Protein AF-A0A4R3JPS7-F1 (afdb_monomer)

Foldseek 3Di:
DWDDDPNDIDDDDPPVVRVVVVVVVLVVQLVVCCVPPNNVVSVVVSVVVVVLVPDDPVVNVVVVVVVVVVVVVVVVVVVVVVVVVVD

Sequence (87 aa):
MIKTERGTTEIKGDLYETLADYGVITVAVREVLEETIGKERAEEEMQKTMQLSRMSEEERDKYFAKEIEMKAERVVESIRKIIADIK

Structure (mmCIF, N/CA/C/O backbone):
data_AF-A0A4R3JPS7-F1
#
_entry.id   AF-A0A4R3JPS7-F1
#
loop_
_atom_site.group_PDB
_atom_site.id
_atom_site.type_symbol
_atom_site.label_atom_id
_atom_site.label_alt_id
_atom_site.label_comp_id
_atom_site.label_asym_id
_atom_site.label_entity_id
_atom_site.label_seq_id
_atom_site.pdbx_PDB_ins_code
_atom_site.Cartn_x
_atom_site.Cartn_y
_atom_site.Cartn_z
_atom_site.occupancy
_atom_site.B_iso_or_equiv
_atom_site.auth_seq_id
_atom_site.auth_comp_id
_atom_site.auth_asym_id
_atom_site.auth_atom_id
_atom_site.pdbx_PDB_model_num
ATOM 1 N N . MET A 1 1 ? 5.161 -6.809 -18.776 1.00 77.62 1 MET A N 1
ATOM 2 C CA . MET A 1 1 ? 4.034 -7.770 -18.604 1.00 77.62 1 MET A CA 1
ATOM 3 C C . MET A 1 1 ? 3.798 -7.970 -17.124 1.00 77.62 1 MET A C 1
ATOM 5 O O . MET A 1 1 ? 4.681 -8.471 -16.437 1.00 77.62 1 MET A O 1
ATOM 9 N N . ILE A 1 2 ? 2.598 -7.626 -16.663 1.00 81.00 2 ILE A N 1
ATOM 10 C CA . ILE A 1 2 ? 2.157 -7.848 -15.287 1.00 81.00 2 ILE A CA 1
ATOM 11 C C . ILE A 1 2 ? 1.035 -8.881 -15.320 1.00 81.00 2 ILE A C 1
ATOM 13 O O . ILE A 1 2 ? 0.054 -8.713 -16.045 1.00 81.00 2 ILE A O 1
ATOM 17 N N . LYS A 1 3 ? 1.186 -9.956 -14.553 1.00 84.44 3 LYS A N 1
ATOM 18 C CA . LYS A 1 3 ? 0.162 -10.984 -14.382 1.00 84.44 3 LYS A CA 1
ATOM 19 C C . LYS A 1 3 ? -0.196 -11.077 -12.908 1.00 84.44 3 LYS A C 1
ATOM 21 O O . LYS A 1 3 ? 0.680 -11.323 -12.088 1.00 84.44 3 LYS A O 1
ATOM 26 N N . THR A 1 4 ? -1.479 -10.944 -12.588 1.00 81.38 4 T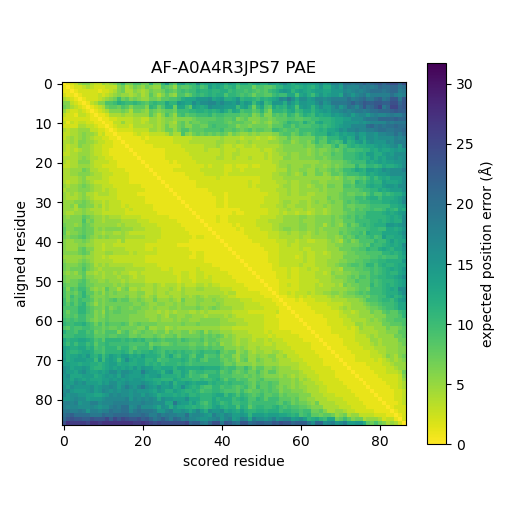HR A N 1
ATOM 27 C CA . THR A 1 4 ? -1.989 -11.150 -11.229 1.00 81.38 4 THR A CA 1
ATOM 28 C C . THR A 1 4 ? -2.881 -12.384 -11.207 1.00 81.38 4 THR A C 1
ATOM 30 O O . THR A 1 4 ? -3.873 -12.454 -11.929 1.00 81.38 4 THR A O 1
ATOM 33 N N . GLU A 1 5 ? -2.531 -13.381 -10.399 1.00 85.38 5 GLU A N 1
ATOM 34 C CA . GLU A 1 5 ? -3.292 -14.625 -10.262 1.00 85.38 5 GLU A CA 1
ATOM 35 C C . GLU A 1 5 ? -3.184 -15.150 -8.824 1.00 85.38 5 GLU A C 1
ATOM 37 O O . GLU A 1 5 ? -2.098 -15.189 -8.252 1.00 85.38 5 GLU A O 1
ATOM 42 N N . ARG A 1 6 ? -4.314 -15.554 -8.218 1.00 75.50 6 ARG A N 1
ATOM 43 C CA . ARG A 1 6 ? -4.371 -16.156 -6.865 1.00 75.50 6 ARG A CA 1
ATOM 44 C C . ARG A 1 6 ? -3.627 -15.35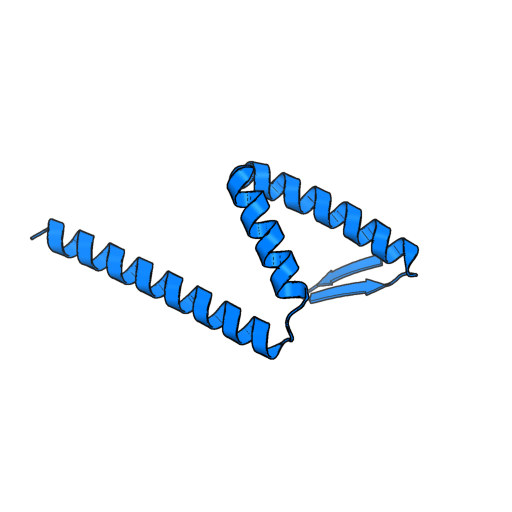1 -5.780 1.00 75.50 6 ARG A C 1
ATOM 46 O O . ARG A 1 6 ? -2.975 -15.929 -4.920 1.00 75.50 6 ARG A O 1
ATOM 53 N N . GLY A 1 7 ? -3.710 -14.020 -5.830 1.00 73.62 7 GLY A N 1
ATOM 54 C CA . GLY A 1 7 ? -3.033 -13.139 -4.866 1.00 73.62 7 GLY A CA 1
ATOM 55 C C . GLY A 1 7 ? -1.524 -12.989 -5.083 1.00 73.62 7 GLY A C 1
ATOM 56 O O . GLY A 1 7 ? -0.857 -12.358 -4.272 1.00 73.62 7 GLY A O 1
ATOM 57 N N . THR A 1 8 ? -0.985 -13.536 -6.174 1.00 75.50 8 THR A N 1
ATOM 58 C CA . THR A 1 8 ? 0.407 -13.342 -6.589 1.00 75.50 8 THR A CA 1
ATOM 59 C C . THR A 1 8 ? 0.473 -12.409 -7.791 1.00 75.50 8 THR A C 1
ATOM 61 O O . THR A 1 8 ? -0.436 -12.408 -8.625 1.00 75.50 8 THR A O 1
ATOM 64 N N . THR A 1 9 ? 1.550 -11.630 -7.880 1.00 83.81 9 THR A N 1
ATOM 65 C CA . THR A 1 9 ? 1.835 -10.759 -9.023 1.00 83.81 9 THR A CA 1
ATOM 66 C C . THR A 1 9 ? 3.197 -11.122 -9.597 1.00 83.81 9 THR A C 1
ATOM 68 O O . THR A 1 9 ? 4.204 -11.085 -8.896 1.00 83.81 9 THR A O 1
ATOM 71 N N . GLU A 1 10 ? 3.224 -11.465 -10.879 1.00 85.50 10 GLU A N 1
ATOM 72 C CA . GLU A 1 10 ? 4.435 -11.707 -11.653 1.00 85.50 10 GLU A CA 1
ATOM 73 C C . GLU A 1 10 ? 4.670 -10.520 -12.590 1.00 85.50 10 GLU A C 1
ATOM 75 O O . GLU A 1 10 ? 3.779 -10.139 -13.353 1.00 85.50 10 GLU A O 1
ATOM 80 N N . ILE A 1 11 ? 5.869 -9.938 -12.535 1.00 85.31 11 ILE A N 1
ATOM 81 C CA . ILE A 1 11 ? 6.280 -8.820 -13.388 1.00 85.31 11 ILE A CA 1
ATOM 82 C C . ILE A 1 11 ? 7.468 -9.284 -14.229 1.00 85.31 11 ILE A C 1
ATOM 84 O O . ILE A 1 11 ? 8.490 -9.709 -13.692 1.00 85.31 11 ILE A O 1
ATOM 88 N N . LYS A 1 12 ? 7.318 -9.232 -15.554 1.00 86.94 12 LYS A N 1
ATOM 89 C CA . LYS A 1 12 ? 8.363 -9.548 -16.536 1.00 86.94 12 LYS A CA 1
ATOM 90 C C . LYS A 1 12 ? 8.534 -8.396 -17.509 1.00 86.94 12 LYS A C 1
ATOM 92 O O . LYS A 1 12 ? 7.548 -7.949 -18.095 1.00 86.94 12 LYS A O 1
ATOM 97 N N . GLY A 1 13 ? 9.772 -7.997 -17.737 1.00 88.56 13 GLY A N 1
ATOM 98 C CA . GLY A 1 13 ? 10.148 -6.973 -18.701 1.00 88.56 13 GLY A CA 1
ATOM 99 C C . GLY A 1 13 ? 11.612 -6.609 -18.521 1.00 88.56 13 GLY A C 1
ATOM 100 O O . GLY A 1 13 ? 12.269 -7.097 -17.595 1.00 88.56 13 GLY A O 1
ATOM 101 N N . ASP A 1 14 ? 12.122 -5.759 -19.399 1.00 94.06 14 ASP A N 1
ATOM 102 C CA . ASP A 1 14 ? 13.396 -5.102 -19.137 1.00 94.06 14 ASP A CA 1
ATOM 103 C C . ASP A 1 14 ? 13.266 -4.048 -18.015 1.00 94.06 14 ASP A C 1
ATOM 105 O O . ASP A 1 14 ? 12.191 -3.816 -17.446 1.00 94.06 14 ASP A O 1
ATOM 109 N N . LEU A 1 15 ? 14.391 -3.432 -17.641 1.00 90.25 15 LEU A N 1
ATOM 110 C CA . LEU A 1 15 ? 14.426 -2.423 -16.582 1.00 90.25 15 LEU A CA 1
ATOM 111 C C . LEU A 1 15 ? 13.472 -1.253 -16.867 1.00 90.25 15 LEU A C 1
ATOM 113 O O . LEU A 1 15 ? 12.786 -0.786 -15.959 1.00 90.25 15 LEU A O 1
ATOM 117 N N . TYR A 1 16 ? 13.434 -0.769 -18.107 1.00 93.38 16 TYR A N 1
ATOM 118 C CA . TYR A 1 16 ? 12.661 0.413 -18.472 1.00 93.38 16 TYR A CA 1
ATOM 119 C C . TYR A 1 16 ? 11.171 0.101 -18.557 1.00 93.38 16 TYR A C 1
ATOM 121 O O . TYR A 1 16 ? 10.366 0.881 -18.050 1.00 93.38 16 TYR A O 1
ATOM 129 N N . GLU A 1 17 ? 10.811 -1.055 -19.112 1.00 92.25 17 GLU A N 1
ATOM 130 C CA . GLU A 1 17 ? 9.438 -1.563 -19.101 1.00 92.25 17 GLU A CA 1
ATOM 131 C C . GLU A 1 17 ? 8.925 -1.706 -17.665 1.00 92.25 17 GLU A C 1
ATOM 133 O O . GLU A 1 17 ? 7.847 -1.217 -17.337 1.00 92.25 17 GLU A O 1
ATOM 138 N N . THR A 1 18 ? 9.733 -2.291 -16.776 1.00 90.75 18 THR A N 1
ATOM 139 C CA . THR A 1 18 ? 9.354 -2.504 -15.372 1.00 90.75 18 THR A CA 1
ATOM 140 C C . THR A 1 18 ? 9.167 -1.184 -14.617 1.00 90.75 18 THR A C 1
ATOM 142 O O . THR A 1 18 ? 8.228 -1.046 -13.833 1.00 90.75 18 THR A O 1
ATOM 145 N N . LEU A 1 19 ? 10.037 -0.194 -14.846 1.00 90.56 19 LEU A N 1
ATOM 146 C CA . LEU A 1 19 ? 9.916 1.127 -14.220 1.00 90.56 19 LEU A CA 1
ATOM 147 C C . LEU A 1 19 ? 8.699 1.904 -14.738 1.00 90.56 19 LEU A C 1
ATOM 149 O O . LEU A 1 19 ? 8.029 2.575 -13.950 1.00 90.56 19 LEU A O 1
ATOM 153 N N . ALA A 1 20 ? 8.402 1.804 -16.035 1.00 90.94 20 ALA A N 1
ATOM 154 C CA . ALA A 1 20 ? 7.209 2.404 -16.622 1.00 90.94 20 ALA A CA 1
ATOM 155 C C . ALA A 1 20 ? 5.934 1.778 -16.035 1.00 90.94 20 ALA A C 1
ATOM 157 O O . ALA A 1 20 ? 5.063 2.502 -15.548 1.00 90.94 20 ALA A O 1
ATOM 158 N N . ASP A 1 21 ? 5.878 0.444 -15.995 1.00 90.00 21 ASP A N 1
ATOM 159 C CA . ASP A 1 21 ? 4.788 -0.332 -15.400 1.00 90.00 21 ASP A CA 1
ATOM 160 C C . ASP A 1 21 ? 4.573 0.055 -13.920 1.00 90.00 21 ASP A C 1
ATOM 162 O O . ASP A 1 21 ? 3.453 0.362 -13.501 1.00 90.00 21 ASP A O 1
ATOM 166 N N . TYR A 1 22 ? 5.654 0.130 -13.133 1.00 88.50 22 TYR A N 1
ATOM 167 C CA . TYR A 1 22 ? 5.608 0.553 -11.729 1.00 88.50 22 TYR A CA 1
ATOM 168 C C . TYR A 1 22 ? 5.048 1.971 -11.557 1.00 88.50 22 TYR A C 1
ATOM 170 O O . TYR A 1 22 ? 4.215 2.210 -10.677 1.00 88.50 22 TYR A O 1
ATOM 178 N N . GLY A 1 23 ? 5.476 2.914 -12.400 1.00 91.38 23 GLY A N 1
ATOM 179 C CA . GLY A 1 23 ? 5.002 4.296 -12.365 1.00 91.38 23 GLY A CA 1
ATOM 180 C C . GLY A 1 23 ? 3.499 4.401 -12.627 1.00 91.38 23 GLY A C 1
ATOM 181 O O . GLY A 1 23 ? 2.787 5.039 -11.849 1.00 91.38 23 GLY A O 1
ATOM 182 N N . VAL A 1 24 ? 3.004 3.729 -13.671 1.00 92.25 24 VAL A N 1
ATOM 183 C CA . VAL A 1 24 ? 1.575 3.739 -14.031 1.00 92.25 24 VAL A CA 1
ATOM 184 C C . VAL A 1 24 ? 0.720 3.124 -12.922 1.00 92.25 24 VAL A C 1
ATOM 186 O O . VAL A 1 24 ? -0.273 3.731 -12.518 1.00 92.25 24 VAL A O 1
ATOM 189 N N . ILE A 1 25 ? 1.123 1.969 -12.377 1.00 91.12 25 ILE A N 1
ATOM 190 C CA . ILE A 1 25 ? 0.406 1.336 -11.259 1.00 91.12 25 ILE A CA 1
ATOM 191 C C . ILE A 1 25 ? 0.361 2.270 -10.049 1.00 91.12 25 ILE A C 1
ATOM 193 O O . ILE A 1 25 ? -0.701 2.458 -9.461 1.00 91.12 25 ILE A O 1
ATOM 197 N N . THR A 1 26 ? 1.497 2.863 -9.674 1.00 91.81 26 THR A N 1
ATOM 198 C CA . THR A 1 26 ? 1.592 3.720 -8.482 1.00 91.81 26 THR A CA 1
ATOM 199 C C . THR A 1 26 ? 0.653 4.922 -8.585 1.00 91.81 26 THR A C 1
ATOM 201 O O . THR A 1 26 ? 0.009 5.283 -7.601 1.00 91.81 26 THR A O 1
ATOM 204 N N . VAL A 1 27 ? 0.535 5.521 -9.775 1.00 94.31 27 VAL A N 1
ATOM 205 C CA . VAL A 1 27 ? -0.396 6.631 -10.025 1.00 94.31 27 VAL A CA 1
ATOM 206 C C . VAL A 1 27 ? -1.846 6.174 -9.886 1.00 94.31 27 VAL A C 1
ATOM 208 O O . VAL A 1 27 ? -2.584 6.780 -9.112 1.00 94.31 27 VAL A O 1
ATOM 211 N N . ALA A 1 28 ? -2.229 5.087 -10.559 1.00 94.25 28 ALA A N 1
ATOM 212 C CA . ALA A 1 28 ? -3.598 4.577 -10.518 1.00 94.25 28 ALA A CA 1
ATOM 213 C C . ALA A 1 28 ? -4.024 4.161 -9.097 1.00 94.25 28 ALA A C 1
ATOM 215 O O . ALA A 1 28 ? -5.137 4.447 -8.662 1.00 94.25 28 ALA A O 1
ATOM 216 N N . VAL A 1 29 ? -3.127 3.522 -8.337 1.00 92.81 29 VAL A N 1
ATOM 217 C CA . VAL A 1 29 ? -3.380 3.151 -6.935 1.00 92.81 29 VAL A CA 1
ATOM 218 C C . VAL A 1 29 ? -3.568 4.391 -6.066 1.00 92.81 29 VAL A C 1
ATOM 220 O O . VAL A 1 29 ? -4.500 4.431 -5.264 1.00 92.81 29 VAL A O 1
ATOM 223 N N . ARG A 1 30 ? -2.714 5.411 -6.228 1.00 95.38 30 ARG A N 1
ATOM 224 C CA . ARG A 1 30 ? -2.845 6.667 -5.482 1.00 95.38 30 ARG A CA 1
ATOM 225 C C . ARG A 1 30 ? -4.200 7.319 -5.738 1.00 95.38 30 ARG A C 1
ATOM 227 O O . ARG A 1 30 ? -4.847 7.696 -4.774 1.00 95.38 30 ARG A O 1
ATOM 234 N N . GLU A 1 31 ? -4.636 7.423 -6.991 1.00 96.75 31 GLU A N 1
ATOM 235 C CA . GLU A 1 31 ? -5.930 8.031 -7.340 1.00 96.75 31 GLU A CA 1
ATOM 236 C C . GLU A 1 31 ? -7.095 7.341 -6.616 1.00 96.75 31 GLU A C 1
ATOM 238 O O .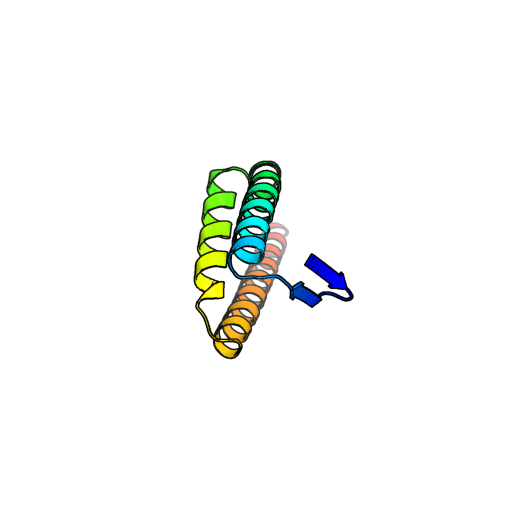 GLU A 1 31 ? -7.872 8.001 -5.928 1.00 96.75 31 GLU A O 1
ATOM 243 N N . VAL A 1 32 ? -7.145 6.005 -6.649 1.00 96.94 32 VAL A N 1
ATOM 244 C CA . VAL A 1 32 ? -8.174 5.226 -5.938 1.00 96.94 32 VAL A CA 1
ATOM 245 C C . VAL A 1 32 ? -8.127 5.460 -4.423 1.00 96.94 32 VAL A C 1
ATOM 247 O O . VAL A 1 32 ? -9.171 5.579 -3.774 1.00 96.94 32 VAL A O 1
ATOM 250 N N . LEU A 1 33 ? -6.930 5.528 -3.832 1.00 95.62 33 LEU A N 1
ATOM 251 C CA . LEU A 1 33 ? -6.779 5.805 -2.403 1.00 95.62 33 LEU A CA 1
ATOM 252 C C . LEU A 1 33 ? -7.226 7.228 -2.054 1.00 95.62 33 LEU A C 1
ATOM 254 O O . LEU A 1 33 ? -7.970 7.403 -1.091 1.00 95.62 33 LEU A O 1
ATOM 258 N N . GLU A 1 34 ? -6.820 8.238 -2.824 1.00 97.44 34 GLU A N 1
ATOM 259 C CA . GLU A 1 34 ? -7.211 9.631 -2.587 1.00 97.44 34 GLU A CA 1
ATOM 260 C C . GLU A 1 34 ? -8.737 9.801 -2.637 1.00 97.44 34 GLU A C 1
ATOM 262 O O . GLU A 1 34 ? -9.299 10.477 -1.773 1.00 97.44 34 GLU A O 1
ATOM 267 N N . GLU A 1 35 ? -9.412 9.132 -3.576 1.00 97.31 35 GLU A N 1
ATOM 268 C CA . GLU A 1 35 ? -10.877 9.115 -3.673 1.00 97.31 35 GLU A CA 1
ATOM 269 C C . GLU A 1 35 ? -11.547 8.397 -2.492 1.00 97.31 35 GLU A C 1
ATOM 271 O O . GLU A 1 35 ? -12.590 8.834 -2.006 1.00 97.31 35 GLU A O 1
ATOM 276 N N . THR A 1 36 ? -10.954 7.303 -2.005 1.00 96.12 36 THR A N 1
ATOM 277 C CA . THR A 1 36 ? -11.581 6.440 -0.990 1.00 96.12 36 THR A CA 1
ATOM 278 C C . THR A 1 36 ? -11.368 6.940 0.437 1.00 96.12 36 THR A C 1
ATOM 280 O O . THR A 1 36 ? -12.278 6.881 1.265 1.00 96.12 36 THR A O 1
ATOM 283 N N . ILE A 1 37 ? -10.150 7.379 0.761 1.00 95.75 37 ILE A N 1
ATOM 284 C CA . ILE A 1 37 ? -9.740 7.709 2.135 1.00 95.75 37 ILE A CA 1
ATOM 285 C C . ILE A 1 37 ? -9.280 9.158 2.306 1.00 95.75 37 ILE A C 1
ATOM 287 O O . ILE A 1 37 ? -8.898 9.543 3.413 1.00 95.75 37 ILE A O 1
ATOM 291 N N . GLY A 1 38 ? -9.367 9.967 1.248 1.00 97.19 38 GLY A N 1
ATOM 292 C CA . GLY A 1 38 ? -8.934 11.356 1.242 1.00 97.19 38 GLY A CA 1
ATOM 293 C C . GLY A 1 38 ? -7.430 11.499 1.022 1.00 97.19 38 GLY A C 1
ATOM 294 O O . GLY A 1 38 ? -6.631 10.626 1.361 1.00 97.19 38 GLY A O 1
ATOM 295 N N . LYS A 1 39 ? -7.038 12.646 0.465 1.00 95.88 39 LYS A N 1
ATOM 296 C CA . LYS A 1 39 ? -5.674 12.895 -0.012 1.00 95.88 39 LYS A CA 1
ATOM 297 C C . LYS A 1 39 ? -4.587 12.758 1.054 1.00 95.88 39 LYS A C 1
ATOM 299 O O . LYS A 1 39 ? -3.573 1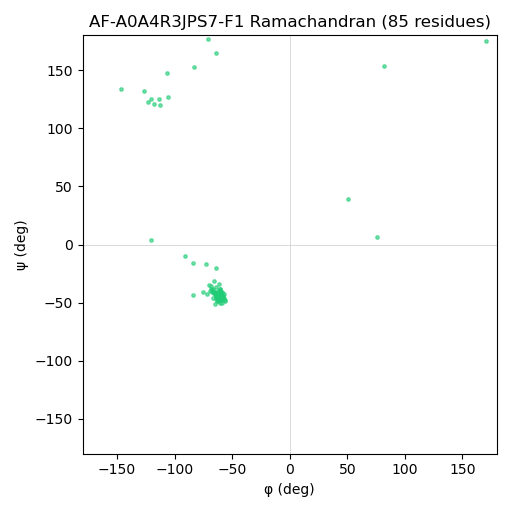2.116 0.815 1.00 95.88 39 LYS A O 1
ATOM 304 N N . GLU A 1 40 ? -4.798 13.352 2.225 1.00 95.69 40 GLU A N 1
ATOM 305 C CA . GLU A 1 40 ? -3.817 13.335 3.317 1.00 95.69 40 GLU A CA 1
ATOM 306 C C . GLU A 1 40 ? -3.540 11.906 3.797 1.00 95.69 40 GLU A C 1
ATOM 308 O O . GLU A 1 40 ? -2.394 11.468 3.851 1.00 95.69 40 GLU A O 1
ATOM 313 N N . ARG A 1 41 ? -4.601 11.135 4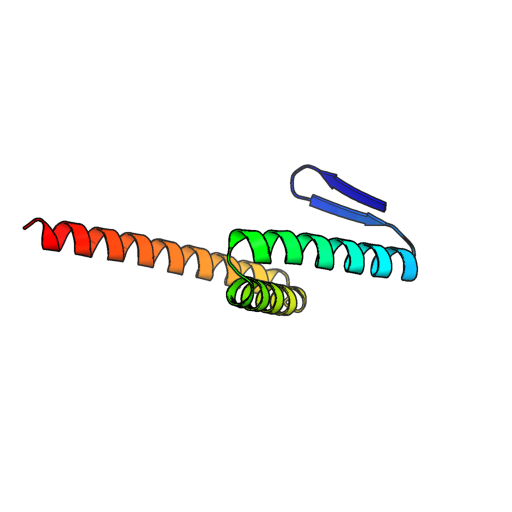.049 1.00 94.44 41 ARG A N 1
ATOM 314 C CA . ARG A 1 41 ? -4.473 9.753 4.510 1.00 94.44 41 ARG A CA 1
ATOM 315 C C . ARG A 1 41 ? -3.936 8.824 3.420 1.00 94.44 41 ARG A C 1
ATOM 317 O O . ARG A 1 41 ? -3.193 7.898 3.728 1.00 94.44 41 ARG A O 1
ATOM 324 N N . ALA A 1 42 ? -4.288 9.064 2.158 1.00 95.44 42 ALA A N 1
ATOM 325 C CA . ALA A 1 42 ? -3.724 8.331 1.030 1.00 95.44 42 ALA A CA 1
ATOM 326 C C . ALA A 1 42 ? -2.201 8.515 0.939 1.00 95.44 42 ALA A C 1
ATOM 328 O O . ALA A 1 42 ? -1.485 7.527 0.791 1.00 95.44 42 ALA A O 1
ATOM 329 N N . GLU A 1 43 ? -1.698 9.742 1.103 1.00 95.25 43 GLU A N 1
ATOM 330 C CA . GLU A 1 43 ? -0.257 10.022 1.130 1.00 95.25 43 GLU A CA 1
ATOM 331 C C . GLU A 1 43 ? 0.445 9.266 2.271 1.00 95.25 43 GLU A C 1
ATOM 333 O O . GLU A 1 43 ? 1.466 8.616 2.043 1.00 95.25 43 GLU A O 1
ATOM 338 N N . GLU A 1 44 ? -0.125 9.267 3.481 1.00 94.50 44 GLU A N 1
ATOM 339 C CA . GLU A 1 44 ? 0.433 8.517 4.614 1.00 94.50 44 GLU A CA 1
ATOM 340 C C . GLU A 1 44 ? 0.529 7.009 4.333 1.00 94.50 44 GLU A C 1
ATOM 342 O O . GLU A 1 44 ? 1.556 6.384 4.606 1.00 94.50 44 GLU A O 1
ATOM 347 N N . GLU A 1 45 ? -0.526 6.404 3.781 1.00 93.06 45 GLU A N 1
ATOM 348 C CA . GLU A 1 45 ? -0.543 4.970 3.466 1.00 93.06 45 GLU A CA 1
ATOM 349 C C . GLU A 1 45 ? 0.419 4.615 2.316 1.00 93.06 45 GLU A C 1
ATOM 351 O O . GLU A 1 45 ? 1.100 3.583 2.362 1.00 93.06 45 GLU A O 1
ATOM 356 N N . MET A 1 46 ? 0.562 5.494 1.319 1.00 92.88 46 MET A N 1
ATOM 357 C CA . MET A 1 46 ? 1.550 5.339 0.245 1.00 92.88 46 MET A CA 1
ATOM 358 C C . MET A 1 46 ? 2.984 5.395 0.789 1.00 92.88 46 MET A C 1
ATOM 360 O O . MET A 1 46 ? 3.821 4.559 0.431 1.00 92.88 46 MET A O 1
ATOM 364 N N . GLN A 1 47 ? 3.272 6.318 1.711 1.00 92.56 47 GLN A N 1
ATOM 365 C CA . GLN A 1 47 ? 4.578 6.406 2.369 1.00 92.56 47 GLN A CA 1
ATOM 366 C C . GLN A 1 47 ? 4.877 5.176 3.233 1.00 92.56 47 GLN A C 1
ATOM 368 O O . GLN A 1 47 ? 5.986 4.641 3.163 1.00 92.56 47 GLN A O 1
ATOM 373 N N . LYS A 1 48 ? 3.897 4.676 3.998 1.00 91.06 48 LYS A N 1
ATOM 374 C CA . LYS A 1 48 ? 4.043 3.419 4.756 1.00 91.06 48 LYS A CA 1
ATOM 375 C C . LYS A 1 48 ? 4.358 2.248 3.830 1.00 91.06 48 LYS A C 1
ATOM 377 O O . LYS A 1 48 ? 5.289 1.492 4.094 1.00 91.06 48 LYS A O 1
ATOM 382 N N . THR A 1 49 ? 3.654 2.135 2.705 1.00 89.81 49 THR A N 1
ATOM 383 C CA . THR A 1 49 ? 3.892 1.076 1.710 1.00 89.81 49 THR A CA 1
ATOM 384 C C . THR A 1 49 ? 5.313 1.141 1.140 1.00 89.81 49 THR A C 1
ATOM 386 O O 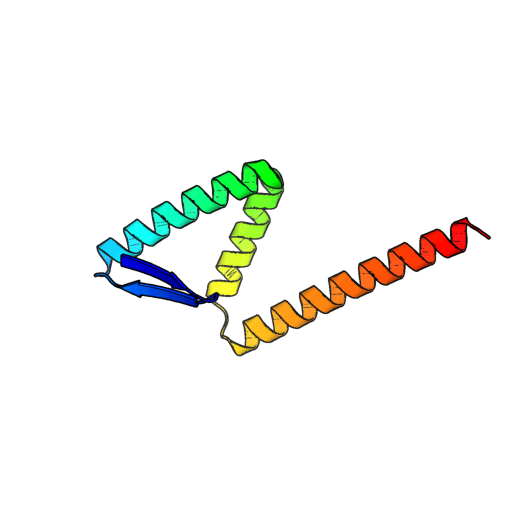. THR A 1 49 ? 5.986 0.117 1.014 1.00 89.81 49 THR A O 1
ATOM 389 N N . MET A 1 50 ? 5.824 2.347 0.875 1.00 89.44 50 MET A N 1
ATOM 390 C CA . MET A 1 50 ? 7.211 2.556 0.442 1.00 89.44 50 MET A CA 1
ATOM 391 C C . MET A 1 50 ? 8.243 2.177 1.516 1.00 89.44 50 MET A C 1
ATOM 393 O O . MET A 1 50 ? 9.350 1.755 1.192 1.00 89.44 50 MET A O 1
ATOM 397 N N . GLN A 1 51 ? 7.919 2.326 2.800 1.00 90.38 51 GLN A N 1
ATOM 398 C CA . GLN A 1 51 ? 8.792 1.854 3.877 1.00 90.38 51 GLN A CA 1
ATOM 399 C C . GLN A 1 51 ? 8.790 0.324 3.953 1.00 90.38 51 GLN A C 1
ATOM 401 O O . GLN A 1 51 ? 9.856 -0.280 4.057 1.00 90.38 51 GLN A O 1
ATOM 406 N N . LEU A 1 52 ? 7.616 -0.304 3.826 1.00 89.50 52 LEU A N 1
ATOM 407 C CA . LEU A 1 52 ? 7.471 -1.763 3.825 1.00 89.50 52 LEU A CA 1
ATOM 408 C C . LEU A 1 52 ? 8.224 -2.429 2.670 1.00 89.50 52 LEU A C 1
ATOM 410 O O . LEU A 1 52 ? 8.773 -3.516 2.846 1.00 89.50 52 LEU A O 1
ATOM 414 N N . SER A 1 53 ? 8.309 -1.783 1.503 1.00 86.44 53 SER A N 1
ATOM 415 C CA . SER A 1 53 ? 9.050 -2.327 0.355 1.00 86.44 53 SER A CA 1
ATOM 416 C C . SER A 1 53 ? 10.556 -2.468 0.611 1.00 86.44 53 SER A C 1
ATOM 418 O O . SER A 1 53 ? 11.216 -3.263 -0.055 1.00 86.44 53 SER A O 1
ATOM 420 N N . ARG A 1 54 ? 11.097 -1.739 1.597 1.00 90.75 54 ARG A N 1
ATOM 421 C CA . ARG A 1 54 ? 12.513 -1.790 2.000 1.00 90.75 54 ARG A CA 1
ATOM 422 C C . ARG A 1 54 ? 12.800 -2.818 3.091 1.00 90.75 54 ARG A C 1
ATOM 424 O O . ARG A 1 54 ? 13.964 -3.048 3.401 1.00 90.75 54 ARG A O 1
ATOM 431 N N . MET A 1 55 ? 11.762 -3.393 3.688 1.00 91.81 55 MET 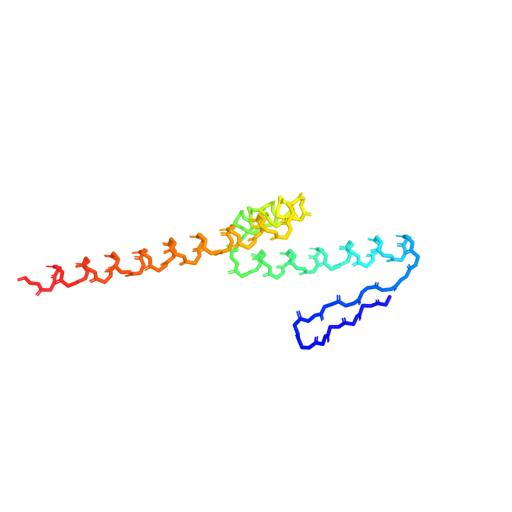A N 1
ATOM 432 C CA . MET A 1 55 ? 11.890 -4.398 4.737 1.00 91.81 55 MET A CA 1
ATOM 433 C C . MET A 1 55 ? 12.115 -5.788 4.140 1.00 91.81 55 MET A C 1
ATOM 435 O O . MET A 1 55 ? 11.663 -6.089 3.030 1.00 91.81 55 MET A O 1
ATOM 439 N N . SER A 1 56 ? 12.776 -6.656 4.900 1.00 93.12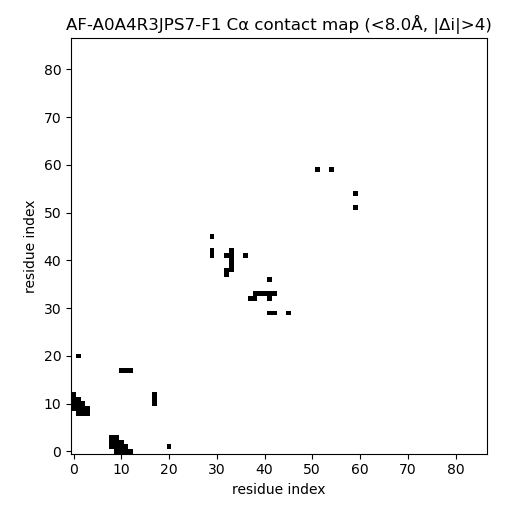 56 SER A N 1
ATOM 440 C CA . SER A 1 56 ? 12.799 -8.093 4.623 1.00 93.12 56 SER A CA 1
ATOM 441 C C . SER A 1 56 ? 11.400 -8.709 4.753 1.00 93.12 56 SER A C 1
ATOM 443 O O . SER A 1 56 ? 10.477 -8.110 5.307 1.00 93.12 56 SER A O 1
ATOM 445 N N . GLU A 1 57 ? 11.225 -9.924 4.236 1.00 89.00 57 GLU A N 1
ATOM 446 C CA . GLU A 1 57 ? 9.960 -10.657 4.353 1.00 89.00 57 GLU A CA 1
ATOM 447 C C . GLU A 1 57 ? 9.568 -10.894 5.820 1.00 89.00 57 GLU A C 1
ATOM 449 O O . GLU A 1 57 ? 8.459 -10.544 6.210 1.00 89.00 57 GLU A O 1
ATOM 454 N N . GLU A 1 58 ? 10.509 -11.336 6.662 1.00 92.06 58 GLU A N 1
ATOM 455 C CA . GLU A 1 58 ? 10.262 -11.546 8.097 1.00 92.06 58 GLU A CA 1
ATOM 456 C C . GLU A 1 58 ? 9.847 -10.261 8.832 1.00 92.06 58 GLU A C 1
ATOM 458 O O . GLU A 1 58 ? 9.019 -10.288 9.746 1.00 92.06 58 GLU A O 1
ATOM 463 N N . GLU A 1 59 ? 10.441 -9.122 8.470 1.00 91.12 59 GLU A N 1
ATOM 464 C CA . GLU A 1 59 ? 10.093 -7.824 9.054 1.00 91.12 59 GLU A CA 1
ATOM 465 C C . GLU A 1 59 ? 8.693 -7.378 8.630 1.00 91.12 59 GLU A C 1
ATOM 467 O O . GLU A 1 59 ? 7.936 -6.880 9.468 1.00 91.12 59 GLU A O 1
ATOM 472 N N . ARG A 1 60 ? 8.317 -7.608 7.365 1.00 89.56 60 ARG A N 1
ATOM 473 C CA . ARG A 1 60 ? 6.955 -7.347 6.885 1.00 89.56 60 ARG A CA 1
ATOM 474 C C . ARG A 1 60 ? 5.932 -8.232 7.590 1.00 89.56 60 ARG A C 1
ATOM 476 O O . ARG A 1 60 ? 4.909 -7.716 8.030 1.00 89.56 60 ARG A O 1
ATOM 483 N N . ASP A 1 61 ? 6.212 -9.521 7.761 1.00 89.38 61 ASP A N 1
ATOM 484 C CA . ASP A 1 61 ? 5.300 -10.445 8.445 1.00 89.38 61 ASP A CA 1
ATOM 485 C C . ASP A 1 61 ? 5.049 -10.019 9.895 1.00 89.38 61 ASP A C 1
ATOM 487 O O . ASP A 1 61 ? 3.901 -9.946 10.344 1.00 89.38 61 ASP A O 1
ATOM 491 N N . LYS A 1 62 ? 6.113 -9.644 10.618 1.00 91.50 62 LYS A N 1
ATOM 492 C CA . LYS A 1 62 ? 6.003 -9.095 11.980 1.00 91.50 62 LYS A CA 1
ATOM 493 C C . LYS A 1 62 ? 5.212 -7.791 12.007 1.00 91.50 62 LYS A C 1
ATOM 495 O O . LYS A 1 62 ? 4.400 -7.591 12.910 1.00 91.50 62 LYS A O 1
ATOM 500 N N . TYR A 1 63 ? 5.440 -6.910 11.034 1.00 89.56 63 TYR A N 1
ATOM 501 C CA . TYR A 1 63 ? 4.700 -5.658 10.914 1.00 89.56 63 TYR A CA 1
ATOM 502 C C . TYR A 1 63 ? 3.198 -5.912 10.737 1.00 89.56 63 TYR A C 1
ATOM 504 O O . TYR A 1 63 ? 2.391 -5.365 11.490 1.00 89.56 63 TYR A O 1
ATOM 512 N N . PHE A 1 64 ? 2.814 -6.781 9.797 1.00 87.25 64 PHE A N 1
ATOM 513 C CA . PHE A 1 64 ? 1.407 -7.084 9.538 1.00 87.25 64 PHE A CA 1
ATOM 514 C C . PHE A 1 64 ? 0.734 -7.792 10.714 1.00 87.25 64 PHE A C 1
ATOM 516 O O . PHE A 1 64 ? -0.392 -7.435 11.063 1.00 87.25 64 PHE A O 1
ATOM 523 N N . ALA A 1 65 ? 1.419 -8.736 11.365 1.00 89.44 65 ALA A N 1
ATOM 524 C CA . ALA A 1 65 ? 0.901 -9.397 12.561 1.00 89.44 65 ALA A CA 1
ATOM 525 C C . ALA A 1 65 ? 0.570 -8.380 13.668 1.00 89.44 65 ALA A C 1
ATOM 527 O O . ALA A 1 65 ? -0.531 -8.405 14.222 1.00 89.44 65 ALA A O 1
ATOM 528 N N . LYS A 1 66 ? 1.479 -7.429 13.920 1.00 91.00 66 LYS A N 1
ATOM 529 C CA . LYS A 1 66 ? 1.284 -6.371 14.919 1.00 91.00 66 LYS A CA 1
ATOM 530 C C . LYS A 1 66 ? 0.145 -5.416 14.553 1.00 91.00 66 LYS A C 1
ATOM 532 O O . LYS A 1 66 ? -0.647 -5.046 15.415 1.00 91.00 66 LYS A O 1
ATOM 537 N N . GLU A 1 67 ? 0.034 -5.022 13.286 1.00 87.94 67 GLU A N 1
ATOM 538 C CA . GLU A 1 67 ? -1.066 -4.165 12.819 1.00 87.94 67 GLU A CA 1
ATOM 539 C C . GLU A 1 67 ? -2.437 -4.838 12.985 1.00 87.94 67 GLU A C 1
ATOM 541 O O . GLU A 1 67 ? -3.409 -4.185 13.376 1.00 87.94 67 GLU A O 1
ATOM 546 N N . ILE A 1 68 ? -2.528 -6.144 12.714 1.00 88.00 68 ILE A N 1
ATOM 547 C CA . ILE A 1 68 ? -3.755 -6.926 12.917 1.00 88.00 68 ILE A CA 1
ATOM 548 C C . ILE A 1 68 ? -4.113 -6.979 14.404 1.00 88.00 68 ILE A C 1
ATOM 550 O O . ILE A 1 68 ? -5.262 -6.709 14.762 1.00 88.00 68 ILE A O 1
ATOM 554 N N . GLU A 1 69 ? -3.137 -7.273 15.265 1.00 91.06 69 GLU A N 1
ATOM 555 C CA . GLU A 1 69 ? -3.317 -7.321 16.718 1.00 91.06 69 GLU A CA 1
ATOM 556 C C . GLU A 1 69 ? -3.807 -5.972 17.268 1.00 91.06 69 GLU A C 1
ATOM 558 O O . GLU A 1 69 ? -4.855 -5.910 17.911 1.00 91.06 69 GLU A O 1
ATOM 563 N N . MET A 1 70 ? -3.147 -4.865 16.909 1.00 89.69 70 MET A N 1
ATOM 564 C CA . MET A 1 70 ? -3.546 -3.520 17.342 1.00 89.69 70 MET A CA 1
ATOM 565 C C . MET A 1 70 ? -4.962 -3.144 16.884 1.00 89.69 70 MET A C 1
ATOM 567 O O . MET A 1 70 ? -5.711 -2.491 17.618 1.00 89.69 70 MET A O 1
ATOM 571 N N . LYS A 1 71 ? -5.359 -3.528 15.665 1.00 89.81 71 LYS A N 1
ATOM 572 C CA . LYS A 1 71 ? -6.725 -3.290 15.173 1.00 89.81 71 LYS A CA 1
ATOM 573 C C . LYS A 1 71 ? -7.747 -4.126 15.943 1.00 89.81 71 LYS A C 1
ATOM 575 O O . LYS A 1 71 ? -8.801 -3.593 16.290 1.00 89.81 71 LYS A O 1
ATOM 580 N N . ALA A 1 72 ? -7.436 -5.385 16.249 1.00 89.25 72 ALA A N 1
ATOM 581 C CA . ALA A 1 72 ? -8.298 -6.245 17.055 1.00 89.25 72 ALA A CA 1
ATOM 582 C C . ALA A 1 72 ? -8.495 -5.682 18.474 1.00 89.25 72 ALA A C 1
ATOM 584 O O . ALA A 1 72 ? -9.629 -5.596 18.947 1.00 89.25 72 ALA A O 1
ATOM 585 N N . GLU A 1 73 ? -7.427 -5.210 19.122 1.00 91.81 73 GLU A N 1
ATOM 586 C CA . GLU A 1 73 ? -7.500 -4.581 20.447 1.00 91.81 73 GLU A CA 1
ATOM 587 C C . GLU A 1 73 ? -8.390 -3.334 20.457 1.00 91.81 73 GLU A C 1
ATOM 589 O O . GLU A 1 73 ? -9.220 -3.173 21.353 1.00 91.81 73 GLU A O 1
ATOM 594 N N . ARG A 1 74 ? -8.279 -2.471 19.437 1.00 90.50 74 ARG A N 1
ATOM 595 C CA . ARG A 1 74 ? -9.144 -1.284 19.311 1.00 90.50 74 ARG A CA 1
ATOM 596 C C . ARG A 1 74 ? -10.618 -1.659 19.207 1.00 90.50 74 ARG A C 1
ATOM 598 O O . ARG A 1 74 ? -11.446 -1.008 19.837 1.00 90.50 74 ARG A O 1
ATOM 605 N N . VAL A 1 75 ? -10.946 -2.710 18.453 1.00 91.62 75 VAL A N 1
ATOM 606 C CA . VAL A 1 75 ? -12.325 -3.213 18.349 1.00 91.62 75 VAL A CA 1
ATOM 607 C C . VAL A 1 75 ? -12.826 -3.705 19.707 1.00 91.62 75 VAL A C 1
ATOM 609 O O . VAL A 1 75 ? -13.925 -3.335 20.121 1.00 91.62 75 VAL A O 1
ATOM 612 N N . VAL A 1 76 ? -12.017 -4.489 20.428 1.00 93.06 76 VAL A N 1
ATOM 613 C CA . VAL A 1 76 ? -12.362 -4.975 21.7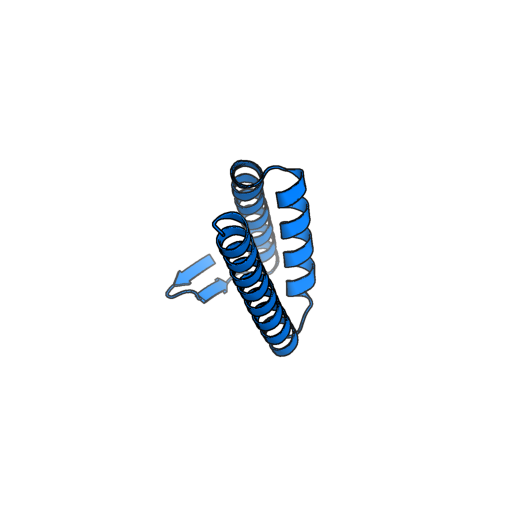74 1.00 93.06 76 VAL A CA 1
ATOM 614 C C . VAL A 1 76 ? -12.609 -3.807 22.731 1.00 93.06 76 VAL A C 1
ATOM 616 O O . VAL A 1 76 ? -13.594 -3.814 23.470 1.00 93.06 76 VAL A O 1
ATOM 619 N N . GLU A 1 77 ? -11.758 -2.785 22.698 1.00 92.69 77 GLU A N 1
ATOM 620 C CA . GLU A 1 77 ? -11.892 -1.608 23.555 1.00 92.69 77 GLU A CA 1
ATOM 621 C C . GLU A 1 77 ? -13.147 -0.785 23.227 1.00 92.69 77 GLU A C 1
ATOM 623 O O . GLU A 1 77 ? -13.880 -0.381 24.131 1.00 92.69 77 GLU A O 1
ATOM 628 N N . SER A 1 78 ? -13.457 -0.593 21.942 1.00 92.12 78 SER A N 1
ATOM 629 C CA . SER A 1 78 ? -14.707 0.046 21.519 1.00 92.12 78 SER A CA 1
ATOM 630 C C . SER A 1 78 ? -15.941 -0.710 22.022 1.00 92.12 78 SER A C 1
ATOM 632 O O . SER A 1 78 ? -16.874 -0.082 22.518 1.00 92.12 78 SER A O 1
ATOM 634 N N . ILE A 1 79 ? -15.936 -2.047 21.965 1.00 93.38 79 ILE A N 1
ATOM 635 C CA . ILE A 1 79 ? -17.034 -2.876 22.489 1.00 93.38 79 ILE A CA 1
ATOM 636 C C . ILE A 1 79 ? -17.170 -2.711 24.008 1.00 93.38 79 ILE A C 1
ATOM 638 O O . ILE A 1 79 ? -18.285 -2.561 24.509 1.00 93.38 79 ILE A O 1
ATOM 642 N N . ARG A 1 80 ? -16.056 -2.703 24.753 1.00 93.50 80 ARG A N 1
ATOM 643 C CA . ARG A 1 80 ? -16.076 -2.519 26.216 1.00 93.50 80 ARG A CA 1
ATOM 644 C C . ARG A 1 80 ? -16.709 -1.192 26.623 1.00 93.50 80 ARG A C 1
ATOM 646 O O . ARG A 1 80 ? -17.510 -1.186 27.554 1.00 93.50 80 ARG A O 1
ATOM 653 N N . LYS A 1 81 ? -16.392 -0.101 25.919 1.00 94.31 81 LYS A N 1
ATOM 654 C CA . LYS A 1 81 ? -16.982 1.224 26.175 1.00 94.31 81 LYS A CA 1
ATOM 655 C C . LYS A 1 81 ? -18.492 1.226 25.954 1.00 94.31 81 LYS A C 1
ATOM 657 O O . LYS A 1 81 ? -19.224 1.632 26.845 1.00 94.31 81 LYS A O 1
ATOM 662 N N . ILE A 1 82 ? -18.957 0.655 24.841 1.00 94.19 82 ILE A N 1
ATOM 663 C CA . ILE A 1 82 ? -20.396 0.534 24.553 1.00 94.19 82 ILE A CA 1
ATOM 664 C C . ILE A 1 82 ? -21.119 -0.251 25.658 1.00 94.19 82 ILE A C 1
ATOM 666 O O . ILE A 1 82 ? -22.184 0.157 26.107 1.00 94.19 82 ILE A O 1
ATOM 670 N N . ILE A 1 83 ? -20.546 -1.366 26.129 1.00 92.50 83 ILE A N 1
ATOM 671 C CA . ILE A 1 83 ? -21.140 -2.165 27.217 1.00 92.50 83 ILE A CA 1
ATOM 672 C C . ILE A 1 83 ? -21.195 -1.375 28.532 1.00 92.50 83 ILE A C 1
ATOM 674 O O . ILE A 1 83 ? -22.143 -1.545 29.298 1.00 92.50 83 ILE A O 1
ATOM 678 N N . ALA A 1 84 ? -20.183 -0.551 28.814 1.00 91.62 84 ALA A N 1
ATOM 679 C CA . ALA A 1 84 ? -20.149 0.284 30.010 1.00 91.62 84 ALA A CA 1
ATOM 680 C C . ALA A 1 84 ? -21.216 1.388 29.971 1.00 91.62 84 ALA A C 1
ATOM 682 O O . ALA A 1 84 ? -21.865 1.608 30.985 1.00 91.62 84 ALA A O 1
ATOM 683 N N . ASP A 1 85 ? -21.445 2.002 28.808 1.00 91.19 85 ASP A N 1
ATOM 684 C CA . ASP A 1 85 ? -22.428 3.080 28.629 1.00 91.19 85 ASP A CA 1
ATOM 685 C C . ASP A 1 85 ? -23.894 2.591 28.664 1.00 91.19 85 ASP A C 1
ATOM 687 O O . ASP A 1 85 ? -24.812 3.391 28.828 1.00 91.19 85 ASP A O 1
ATOM 691 N N . ILE A 1 86 ? -24.132 1.282 28.498 1.00 88.62 86 ILE A N 1
ATOM 692 C CA . ILE A 1 86 ? -25.471 0.659 28.570 1.00 88.62 86 ILE A CA 1
ATOM 693 C C . ILE A 1 86 ? -25.885 0.328 30.023 1.00 88.62 86 ILE A C 1
ATOM 695 O O . ILE A 1 86 ? -27.065 0.069 30.271 1.00 88.62 86 ILE A O 1
ATOM 699 N N . LYS A 1 87 ? -24.945 0.306 30.976 1.00 62.59 87 LYS A N 1
ATOM 700 C CA . LYS A 1 87 ? -25.203 -0.002 32.395 1.00 62.59 87 LYS A CA 1
ATOM 701 C C . LYS A 1 87 ? -25.513 1.243 33.215 1.00 62.59 87 LYS A C 1
ATOM 703 O O . LYS A 1 87 ? -26.369 1.108 34.117 1.00 62.59 87 LYS A O 1
#

Mean predicted aligned error: 6.88 Å

Organism: NCBI:txid1912855

pLDDT: mean 90.26, std 5.58, range [62.59, 97.44]

Solvent-accessible surface area (backbone atoms only — not comparable to full-atom values): 5000 Å² total; per-residue (Å²): 90,80,46,77,56,98,94,42,77,50,79,50,68,56,75,66,56,47,52,52,52,51,52,56,50,54,51,55,51,47,54,56,33,28,75,73,63,36,58,72,56,29,52,53,51,51,52,51,51,58,53,51,71,74,45,54,71,71,56,44,52,53,49,53,53,50,54,52,51,55,53,51,51,52,52,54,52,55,52,52,51,57,58,58,76,74,110

Secondary structure (DSSP, 8-state):
-EEEETTEEEE-S-HHHHHHHHHHHHHHHHHHHHHHH-HHHHHHHHHHHHHHTTS-HHHHHHHHHHHHHHHHHHHHHHHHHHHHHT-

Nearest PDB structures (foldseek):
  6wq2-assembly1_d  TM=5.402E-01  e=4.812E+00  Sulfolobus islandicus filamentous virus

Radius of gyration: 18.33 Å; Cα contacts (8 Å, |Δi|>4): 31; chains: 1; bounding box: 40×30×52 Å